Protein AF-A0A963ESX7-F1 (afdb_monomer_lite)

Sequence (78 aa):
MGVEVFTLDATRTNYSESCAPALLGVEYPQSRLYALQMAFGEDGTARVSSAASGEMLASGSWQAGRAVYKTPEECTLF

pLDDT: mean 71.33, std 9.75, range [37.41, 85.81]

Foldseek 3Di:
DDKDWDKDKDADDDDDPPADVVCCCPVPNRIDIATWIWDADPVQKIWIAGPVPRHTFDIDRDDPPDDDGDDPPDDDDD

Structure (mmCIF, N/CA/C/O backbone):
data_AF-A0A963ESX7-F1
#
_entry.id   AF-A0A963ESX7-F1
#
loop_
_atom_site.group_PDB
_atom_site.id
_atom_site.type_symbol
_atom_site.label_atom_id
_atom_site.label_alt_id
_atom_site.label_comp_id
_atom_site.label_asym_id
_atom_site.label_entity_id
_atom_site.label_seq_id
_atom_site.pdbx_PDB_ins_code
_atom_site.Cartn_x
_atom_site.Cartn_y
_atom_site.Cartn_z
_atom_site.occupancy
_atom_site.B_iso_or_equiv
_atom_site.auth_seq_id
_atom_site.auth_comp_id
_atom_site.auth_asym_id
_atom_site.auth_atom_id
_atom_site.pdbx_PDB_model_num
ATOM 1 N N . MET A 1 1 ? 8.273 -1.511 -22.994 1.00 54.72 1 MET A N 1
ATOM 2 C CA . MET A 1 1 ? 7.889 -1.265 -21.589 1.00 54.72 1 MET A CA 1
ATOM 3 C C . MET A 1 1 ? 7.822 -2.608 -20.886 1.00 54.72 1 MET A C 1
ATOM 5 O O . MET A 1 1 ? 7.154 -3.496 -21.401 1.00 54.72 1 MET A O 1
ATOM 9 N N . GLY A 1 2 ? 8.588 -2.788 -19.809 1.00 65.44 2 GLY A N 1
ATOM 10 C CA . GLY A 1 2 ? 8.609 -4.025 -19.026 1.00 65.44 2 GLY A CA 1
ATOM 11 C C . GLY A 1 2 ? 7.624 -3.944 -17.867 1.00 65.44 2 GLY A C 1
ATOM 12 O O . GLY A 1 2 ? 7.437 -2.872 -17.294 1.00 65.44 2 GLY A O 1
ATOM 13 N N . VAL A 1 3 ? 6.987 -5.067 -17.559 1.00 72.69 3 VAL A N 1
ATOM 14 C CA . VAL A 1 3 ? 6.167 -5.235 -16.363 1.00 72.69 3 VAL A CA 1
ATOM 15 C C . VAL A 1 3 ? 6.942 -6.127 -15.408 1.00 72.69 3 VAL A C 1
ATOM 17 O O . VAL A 1 3 ? 7.334 -7.229 -15.789 1.00 72.69 3 VAL A O 1
ATOM 20 N N . GLU A 1 4 ? 7.150 -5.658 -14.184 1.00 79.12 4 GLU A N 1
ATOM 21 C CA . GLU A 1 4 ? 7.802 -6.437 -13.132 1.00 79.12 4 GLU A CA 1
ATOM 22 C C . GLU A 1 4 ? 6.779 -6.864 -12.082 1.00 79.12 4 GLU A C 1
ATOM 24 O O . GLU A 1 4 ? 5.897 -6.084 -11.706 1.00 79.12 4 GLU A O 1
ATOM 29 N N . VAL A 1 5 ? 6.905 -8.113 -11.624 1.00 77.00 5 VAL A N 1
ATOM 30 C CA . VAL A 1 5 ? 6.078 -8.690 -10.561 1.00 77.00 5 VAL A CA 1
ATOM 31 C C . VAL A 1 5 ? 6.968 -9.056 -9.386 1.00 77.00 5 VAL A C 1
ATOM 33 O O . VAL A 1 5 ? 7.980 -9.734 -9.556 1.00 77.00 5 VAL A O 1
ATOM 36 N N . PHE A 1 6 ? 6.584 -8.621 -8.193 1.00 74.94 6 PHE A N 1
ATOM 37 C CA . PHE A 1 6 ? 7.326 -8.895 -6.968 1.00 74.94 6 PHE A CA 1
ATOM 38 C C . PHE A 1 6 ? 6.387 -8.945 -5.762 1.00 74.94 6 PHE A C 1
ATOM 40 O O . PHE A 1 6 ? 5.251 -8.465 -5.803 1.00 74.94 6 PHE A O 1
ATOM 47 N N . THR A 1 7 ? 6.873 -9.545 -4.679 1.00 74.56 7 THR A N 1
ATOM 48 C CA . THR A 1 7 ? 6.163 -9.625 -3.401 1.00 74.56 7 THR A CA 1
ATOM 49 C C . THR A 1 7 ? 6.732 -8.619 -2.416 1.00 74.56 7 THR A C 1
ATOM 51 O O . THR A 1 7 ? 7.952 -8.545 -2.266 1.00 74.56 7 THR A O 1
ATOM 54 N N . LEU A 1 8 ? 5.864 -7.881 -1.724 1.00 70.06 8 LEU A N 1
ATOM 55 C CA . LEU A 1 8 ? 6.264 -7.003 -0.623 1.00 70.06 8 LEU A CA 1
ATOM 56 C C . LEU A 1 8 ? 5.456 -7.284 0.637 1.00 70.06 8 LEU A C 1
ATOM 58 O O . LEU A 1 8 ? 4.241 -7.493 0.573 1.00 70.06 8 LEU A O 1
ATOM 62 N N . ASP A 1 9 ? 6.153 -7.165 1.765 1.00 75.06 9 ASP A N 1
ATOM 63 C CA . ASP A 1 9 ? 5.555 -6.957 3.075 1.00 75.06 9 ASP A CA 1
ATOM 64 C C . ASP A 1 9 ? 5.337 -5.456 3.283 1.00 75.06 9 ASP A C 1
ATOM 66 O O . ASP A 1 9 ? 6.279 -4.659 3.259 1.00 75.06 9 ASP A O 1
ATOM 70 N N . ALA A 1 10 ? 4.082 -5.058 3.475 1.00 67.56 10 ALA A N 1
ATOM 71 C CA . ALA A 1 10 ? 3.718 -3.686 3.803 1.00 67.56 10 ALA A CA 1
ATOM 72 C C . ALA A 1 10 ? 3.337 -3.577 5.283 1.00 67.56 10 ALA A C 1
ATOM 74 O O . ALA A 1 10 ? 2.573 -4.401 5.789 1.00 67.56 10 ALA A O 1
ATOM 75 N N . THR A 1 11 ? 3.821 -2.521 5.946 1.00 72.56 11 THR A N 1
ATOM 76 C CA . THR A 1 11 ? 3.460 -2.179 7.330 1.00 72.56 11 THR A CA 1
ATOM 77 C C . THR A 1 11 ? 2.684 -0.870 7.359 1.00 72.56 11 THR A C 1
ATOM 79 O O . THR A 1 11 ? 3.139 0.133 6.804 1.00 72.56 11 THR A O 1
ATOM 82 N N . ARG A 1 12 ? 1.534 -0.851 8.039 1.00 75.50 12 ARG A N 1
ATOM 83 C CA . ARG A 1 12 ? 0.742 0.373 8.232 1.00 75.50 12 ARG A CA 1
ATOM 84 C C . ARG A 1 12 ? 1.516 1.392 9.076 1.00 75.50 12 ARG A C 1
ATOM 86 O O . ARG A 1 12 ? 1.932 1.083 10.189 1.00 75.50 12 ARG A O 1
ATOM 93 N N . THR A 1 13 ? 1.673 2.615 8.567 1.00 69.06 13 THR A N 1
ATOM 94 C CA . THR A 1 13 ? 2.421 3.692 9.247 1.00 69.06 13 THR A CA 1
ATOM 95 C C . THR A 1 13 ? 1.542 4.776 9.871 1.00 69.06 13 THR A C 1
ATOM 97 O O . THR A 1 13 ? 2.062 5.611 10.602 1.00 69.06 13 THR A O 1
ATOM 100 N N . ASN A 1 14 ? 0.242 4.810 9.568 1.00 64.81 14 ASN A N 1
ATOM 101 C CA . ASN A 1 14 ? -0.718 5.757 10.144 1.00 64.81 14 ASN A CA 1
ATOM 102 C C . ASN A 1 14 ? -2.127 5.137 10.156 1.00 64.81 14 ASN A C 1
ATOM 104 O O . ASN A 1 14 ? -2.379 4.257 9.335 1.00 64.81 14 ASN A O 1
ATOM 108 N N . TYR A 1 15 ? -3.005 5.567 11.066 1.00 68.00 15 TYR A N 1
ATOM 109 C CA . TYR A 1 15 ? -4.422 5.176 11.092 1.00 68.00 15 TYR A CA 1
ATOM 110 C C . TYR A 1 15 ? -5.289 6.275 11.719 1.00 68.00 15 TYR A C 1
ATOM 112 O O . TYR A 1 15 ? -4.801 7.066 12.528 1.00 68.00 15 TYR A O 1
ATOM 120 N N . SER A 1 16 ? -6.577 6.318 11.375 1.00 63.88 16 SER A N 1
ATOM 121 C CA . SER A 1 16 ? -7.527 7.212 12.050 1.00 63.88 16 SER A CA 1
ATOM 122 C C . SER A 1 16 ? -7.915 6.685 13.439 1.00 63.88 16 SER A C 1
ATOM 124 O O . SER A 1 16 ? -8.474 5.595 13.571 1.00 63.88 16 SER A O 1
ATOM 126 N N . GLU A 1 17 ? -7.669 7.477 14.489 1.00 65.69 17 GLU A N 1
ATOM 127 C CA . GLU A 1 17 ? -8.021 7.144 15.884 1.00 65.69 17 GLU A CA 1
ATOM 128 C C . GLU A 1 17 ? -9.535 6.998 16.115 1.00 65.69 17 GLU A C 1
ATOM 130 O O . GLU A 1 17 ? -9.959 6.388 17.093 1.00 65.69 17 GLU A O 1
ATOM 135 N N . SER A 1 18 ? -10.359 7.536 15.210 1.00 70.44 18 SER A N 1
ATOM 136 C CA . SER A 1 18 ? -11.823 7.454 15.280 1.00 70.44 18 SER A CA 1
ATOM 137 C C . SER A 1 18 ? -12.402 6.109 14.828 1.00 70.44 18 SER A C 1
ATOM 139 O O . SER A 1 18 ? -13.600 5.877 14.983 1.00 70.44 18 SER A O 1
ATOM 141 N N . CYS A 1 19 ? -11.588 5.225 14.250 1.00 70.62 19 CYS A N 1
ATOM 142 C CA . CYS A 1 19 ? -12.048 3.942 13.737 1.00 70.62 19 CYS A CA 1
ATOM 143 C C . CYS A 1 19 ? -12.121 2.883 14.840 1.00 70.62 19 CYS A C 1
ATOM 145 O O . CYS A 1 19 ? -11.231 2.767 15.684 1.00 70.62 19 CYS A O 1
ATOM 147 N N . ALA A 1 20 ? -13.154 2.037 14.792 1.00 79.56 20 ALA A N 1
ATOM 148 C CA . ALA A 1 20 ? -13.252 0.899 15.697 1.00 79.56 20 ALA A CA 1
ATOM 149 C C . ALA A 1 20 ? -12.033 -0.039 15.518 1.00 79.56 20 ALA A C 1
ATOM 151 O O . ALA A 1 20 ? -11.746 -0.445 14.387 1.00 79.56 20 ALA A O 1
ATOM 152 N N . PRO A 1 21 ? -11.341 -0.462 16.595 1.00 77.06 21 PRO A N 1
ATOM 153 C CA . PRO A 1 21 ? -10.145 -1.305 16.482 1.00 77.06 21 PRO A CA 1
ATOM 154 C C . PRO A 1 21 ? -10.369 -2.617 15.719 1.00 77.06 21 PRO A C 1
ATOM 156 O O . PRO A 1 21 ? -9.485 -3.077 14.999 1.00 77.06 21 PRO A O 1
ATOM 159 N N . ALA A 1 22 ? -11.563 -3.206 15.838 1.00 79.25 22 ALA A N 1
ATOM 160 C CA . ALA A 1 22 ? -11.932 -4.416 15.104 1.00 79.25 22 ALA A CA 1
ATOM 161 C C . ALA A 1 22 ? -12.009 -4.176 13.585 1.00 79.25 22 ALA A C 1
ATOM 163 O O . ALA A 1 22 ? -11.499 -4.989 12.817 1.00 79.25 22 ALA A O 1
ATOM 164 N N . LEU A 1 23 ? -12.571 -3.038 13.158 1.00 76.25 23 LEU A N 1
ATOM 165 C CA . LEU A 1 23 ? -12.611 -2.630 11.750 1.00 76.25 23 LEU A CA 1
ATOM 166 C C . LEU A 1 23 ? -11.190 -2.446 11.209 1.00 76.25 23 LEU A C 1
ATOM 168 O O . LEU A 1 23 ? -10.848 -2.984 10.161 1.00 76.25 23 LEU A O 1
ATOM 172 N N . LEU A 1 24 ? -10.328 -1.770 11.977 1.00 75.25 24 LEU A N 1
ATOM 173 C CA . LEU A 1 24 ? -8.922 -1.584 11.621 1.00 75.25 24 LEU A CA 1
ATOM 174 C C . LEU A 1 24 ? -8.168 -2.910 11.481 1.00 75.25 24 LEU A C 1
ATOM 176 O O . LEU A 1 24 ? -7.304 -3.017 10.619 1.00 75.25 24 LEU A O 1
ATOM 180 N N . GLY A 1 25 ? -8.461 -3.908 12.316 1.00 74.62 25 GLY A N 1
ATOM 181 C CA . GLY A 1 25 ? -7.822 -5.223 12.237 1.00 74.62 25 GLY A CA 1
ATOM 182 C C . GLY A 1 25 ? -8.227 -6.029 11.001 1.00 74.62 25 GLY A C 1
ATOM 183 O O . GLY A 1 25 ? -7.394 -6.741 10.444 1.00 74.62 25 GLY A O 1
ATOM 184 N N . VAL A 1 26 ? -9.484 -5.905 10.566 1.00 76.69 26 VAL A N 1
ATOM 185 C CA . VAL A 1 26 ? -10.038 -6.662 9.432 1.00 76.69 26 VAL A CA 1
ATOM 186 C C . VAL A 1 26 ? -9.768 -5.957 8.103 1.00 76.69 26 VAL A C 1
ATOM 188 O O . VAL A 1 26 ? -9.229 -6.562 7.178 1.00 76.69 26 VAL A O 1
ATOM 191 N N . GLU A 1 27 ? -10.101 -4.672 8.004 1.00 75.19 27 GLU A N 1
ATOM 192 C CA . GLU A 1 27 ? -10.033 -3.928 6.744 1.00 75.19 27 GLU A CA 1
ATOM 193 C C . GLU A 1 27 ? -8.669 -3.286 6.495 1.00 75.19 27 GLU A C 1
ATOM 195 O O . GLU A 1 27 ? -8.295 -3.088 5.343 1.00 75.19 27 GLU A O 1
ATOM 200 N N . TYR A 1 28 ? -7.878 -3.033 7.540 1.00 75.25 28 TYR A N 1
ATOM 201 C CA . TYR A 1 28 ? -6.578 -2.357 7.436 1.00 75.25 28 TYR A CA 1
ATOM 202 C C . TYR A 1 28 ? -5.507 -3.040 8.308 1.00 75.25 28 TYR A C 1
ATOM 204 O O . TYR A 1 28 ? -4.892 -2.386 9.151 1.00 75.25 28 TYR A O 1
ATOM 212 N N . PRO A 1 29 ? -5.270 -4.359 8.167 1.00 75.31 29 PRO A N 1
ATOM 213 C CA . PRO A 1 29 ? -4.351 -5.094 9.028 1.00 75.31 29 PRO A CA 1
ATOM 214 C C . PRO A 1 29 ? -2.954 -4.471 9.042 1.00 75.31 29 PRO A C 1
ATOM 216 O O . PRO A 1 29 ? -2.483 -3.917 8.047 1.00 75.31 29 PRO A O 1
ATOM 219 N N . GLN A 1 30 ? -2.280 -4.596 10.188 1.00 75.75 30 GLN A N 1
ATOM 220 C CA . GLN A 1 30 ? -0.953 -4.020 10.417 1.00 75.75 30 GLN A CA 1
ATOM 221 C C . GLN A 1 30 ? 0.072 -4.468 9.371 1.00 75.75 30 GLN A C 1
ATOM 223 O O . GLN A 1 30 ? 0.919 -3.666 8.976 1.00 75.75 30 GLN A O 1
ATOM 228 N N . SER A 1 31 ? -0.028 -5.724 8.935 1.00 76.69 31 SER A N 1
ATOM 229 C CA . SER A 1 31 ? 0.828 -6.323 7.919 1.00 76.69 31 SER A CA 1
ATOM 230 C C . SER A 1 31 ? -0.017 -6.864 6.776 1.00 76.69 31 SER A C 1
ATOM 232 O O . SER A 1 31 ? -1.048 -7.502 7.002 1.00 76.69 31 SER A O 1
ATOM 234 N N . ARG A 1 32 ? 0.437 -6.635 5.543 1.00 75.62 32 ARG A N 1
ATOM 235 C CA . ARG A 1 32 ? -0.146 -7.231 4.338 1.00 75.62 32 ARG A CA 1
ATOM 236 C C . ARG A 1 32 ? 0.941 -7.743 3.409 1.00 75.62 32 ARG A C 1
ATOM 238 O O . ARG A 1 32 ? 1.935 -7.058 3.186 1.00 75.62 32 ARG A O 1
ATOM 245 N N . LEU A 1 33 ? 0.680 -8.914 2.841 1.00 74.81 33 LEU A N 1
ATOM 246 C CA . LEU A 1 33 ? 1.435 -9.490 1.737 1.00 74.81 33 LEU A CA 1
ATOM 247 C C . LEU A 1 33 ? 0.732 -9.130 0.434 1.00 74.81 33 LEU A C 1
ATOM 249 O O . LEU A 1 33 ? -0.450 -9.431 0.261 1.00 74.81 33 LEU A O 1
ATOM 253 N N . TYR A 1 34 ? 1.464 -8.516 -0.488 1.00 72.81 34 TYR A N 1
ATOM 254 C CA . TYR A 1 34 ? 0.952 -8.199 -1.814 1.00 72.81 34 TYR A CA 1
ATOM 255 C C . TYR A 1 34 ? 1.795 -8.857 -2.895 1.00 72.81 34 TYR A C 1
ATOM 257 O O . TYR A 1 34 ? 3.020 -8.770 -2.865 1.00 72.81 34 TYR A O 1
ATOM 265 N N . ALA A 1 35 ? 1.125 -9.434 -3.891 1.00 80.31 35 ALA A N 1
ATOM 266 C CA . ALA A 1 35 ? 1.705 -9.607 -5.214 1.00 80.31 35 ALA A CA 1
ATOM 267 C C . ALA A 1 35 ? 1.440 -8.319 -5.997 1.00 80.31 35 ALA A C 1
ATOM 269 O O . ALA A 1 35 ? 0.282 -7.956 -6.223 1.00 80.31 35 ALA A O 1
ATOM 270 N N . LEU A 1 36 ? 2.498 -7.602 -6.360 1.00 78.81 36 LEU A N 1
ATOM 271 C CA . LEU A 1 36 ? 2.404 -6.302 -7.012 1.00 78.81 36 LEU A CA 1
ATOM 272 C C . LEU A 1 36 ? 2.894 -6.389 -8.446 1.00 78.81 36 LEU A C 1
ATOM 274 O O . LEU A 1 36 ? 3.866 -7.080 -8.735 1.00 78.81 36 LEU A O 1
ATOM 278 N N . GLN A 1 37 ? 2.220 -5.654 -9.320 1.00 85.81 37 GLN A N 1
ATOM 279 C CA . GLN A 1 37 ? 2.623 -5.407 -10.689 1.00 85.81 37 GLN A CA 1
ATOM 280 C C . GLN A 1 37 ? 2.999 -3.934 -10.838 1.00 85.81 37 GLN A C 1
ATOM 282 O O . GLN A 1 37 ? 2.219 -3.047 -10.469 1.00 85.81 37 GLN A O 1
ATOM 287 N N . MET A 1 38 ? 4.170 -3.681 -11.420 1.00 82.31 38 MET A N 1
ATOM 288 C CA . MET A 1 38 ? 4.672 -2.334 -11.669 1.00 82.31 38 MET A CA 1
ATOM 289 C C . MET A 1 38 ? 4.761 -2.011 -13.155 1.00 82.31 38 MET A C 1
ATOM 291 O O . MET A 1 38 ? 5.233 -2.822 -13.952 1.00 82.31 38 MET A O 1
ATOM 295 N N . ALA A 1 39 ? 4.348 -0.794 -13.502 1.00 85.19 39 ALA A N 1
ATOM 296 C CA . ALA A 1 39 ? 4.574 -0.197 -14.810 1.00 85.19 39 ALA A CA 1
ATOM 297 C C . ALA A 1 39 ? 5.308 1.1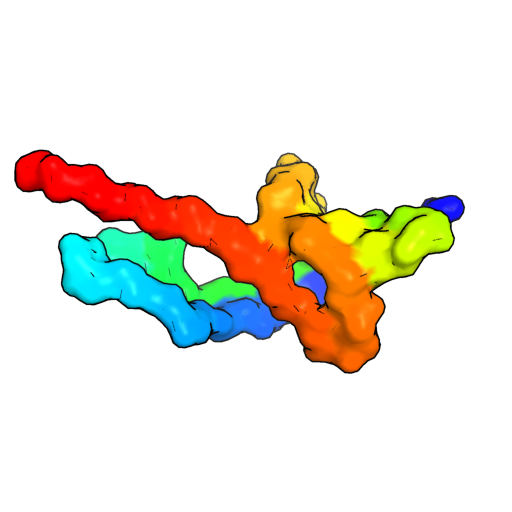40 -14.657 1.00 85.19 39 ALA A C 1
ATOM 299 O O . ALA A 1 39 ? 4.853 2.024 -13.926 1.00 85.19 39 ALA A O 1
ATOM 300 N N . PHE A 1 40 ? 6.428 1.281 -15.365 1.00 80.81 40 PHE A N 1
ATOM 301 C CA . PHE A 1 40 ? 7.243 2.494 -15.379 1.00 80.81 40 PHE A CA 1
ATOM 302 C C . PHE A 1 40 ? 6.812 3.428 -16.512 1.00 80.81 40 PHE A C 1
ATOM 304 O O . PHE A 1 40 ? 6.684 2.998 -17.661 1.00 80.81 40 PHE A O 1
ATOM 311 N N . GLY A 1 41 ? 6.593 4.698 -16.177 1.00 79.25 41 GLY A N 1
ATOM 312 C CA . GLY A 1 41 ? 6.415 5.788 -17.130 1.00 79.25 41 GLY A CA 1
ATOM 313 C C . GLY A 1 41 ? 7.757 6.343 -17.607 1.00 79.25 41 GLY A C 1
ATOM 314 O O . GLY A 1 41 ? 8.775 6.242 -16.922 1.00 79.25 41 GLY A O 1
ATOM 315 N N . GLU A 1 42 ? 7.761 6.955 -18.791 1.00 80.88 42 GLU A N 1
ATOM 316 C CA . GLU A 1 42 ? 8.953 7.600 -19.370 1.00 80.88 42 GLU A CA 1
ATOM 317 C C . GLU A 1 42 ? 9.399 8.848 -18.585 1.00 80.88 42 GLU A C 1
ATOM 319 O O . GLU A 1 42 ? 10.543 9.278 -18.683 1.00 80.88 42 GLU A O 1
ATOM 324 N N . ASP A 1 43 ? 8.509 9.400 -17.762 1.00 78.38 43 ASP A N 1
ATOM 325 C CA . ASP A 1 43 ? 8.716 10.552 -16.881 1.00 78.38 43 ASP A CA 1
ATOM 326 C C . ASP A 1 43 ? 9.305 10.181 -15.505 1.00 78.38 43 ASP A C 1
ATOM 328 O O . ASP A 1 43 ? 9.412 11.031 -14.620 1.00 78.38 43 ASP 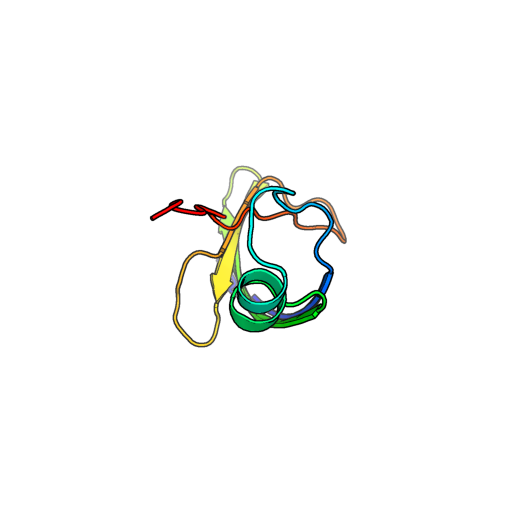A O 1
ATOM 332 N N . GLY A 1 44 ? 9.680 8.913 -15.300 1.00 72.06 44 GLY A N 1
ATOM 333 C CA . GLY A 1 44 ? 10.183 8.412 -14.019 1.00 72.06 44 GLY A CA 1
ATOM 334 C C . GLY A 1 44 ? 9.088 8.147 -12.979 1.00 72.06 44 GLY A C 1
ATOM 335 O O . GLY A 1 44 ? 9.396 7.855 -11.819 1.00 72.06 44 GLY A O 1
ATOM 336 N N . THR A 1 45 ? 7.813 8.224 -13.368 1.00 75.56 45 THR A N 1
ATOM 337 C CA . THR A 1 45 ? 6.705 7.776 -12.520 1.00 75.56 45 THR A CA 1
ATOM 338 C C . THR A 1 45 ? 6.589 6.255 -12.541 1.00 75.56 45 THR A C 1
ATOM 340 O O . THR A 1 45 ? 6.920 5.591 -13.524 1.00 75.56 45 THR A O 1
ATOM 343 N N . ALA A 1 46 ? 6.095 5.681 -11.447 1.00 77.50 46 ALA A N 1
ATOM 344 C CA . ALA A 1 46 ? 5.708 4.279 -11.399 1.00 77.50 46 ALA A CA 1
ATOM 345 C C . ALA A 1 46 ? 4.245 4.153 -10.979 1.00 77.50 46 ALA A C 1
ATOM 347 O O . ALA A 1 46 ? 3.766 4.837 -10.066 1.00 77.50 46 ALA A O 1
ATOM 348 N N . ARG A 1 47 ? 3.541 3.242 -11.647 1.00 80.25 47 ARG A N 1
ATOM 349 C CA . ARG A 1 47 ? 2.199 2.801 -11.269 1.00 80.25 47 ARG A CA 1
ATOM 350 C C . ARG A 1 47 ? 2.300 1.418 -10.658 1.00 80.25 47 ARG A C 1
ATOM 352 O O . ARG A 1 47 ? 2.879 0.520 -11.268 1.00 80.25 47 ARG A O 1
ATOM 359 N N . VAL A 1 48 ? 1.728 1.263 -9.470 1.00 78.88 48 VAL A N 1
ATOM 360 C CA . VAL A 1 48 ? 1.693 -0.003 -8.742 1.00 78.88 48 VAL A CA 1
ATOM 361 C C . VAL A 1 48 ? 0.253 -0.475 -8.663 1.00 78.88 48 VAL A C 1
ATOM 363 O O . VAL A 1 48 ? -0.643 0.254 -8.234 1.00 78.88 48 VAL A O 1
ATOM 366 N N . SER A 1 49 ? 0.047 -1.716 -9.072 1.00 84.25 49 SER A N 1
ATOM 367 C CA . SER A 1 49 ? -1.250 -2.381 -9.058 1.00 84.25 49 SER A CA 1
ATOM 368 C C . SER A 1 49 ? -1.137 -3.750 -8.404 1.00 84.25 49 SER A C 1
ATOM 370 O O . SER A 1 49 ? -0.053 -4.327 -8.326 1.00 84.25 49 SER A O 1
ATOM 372 N N . SER A 1 50 ? -2.255 -4.266 -7.913 1.00 83.31 50 SER A N 1
ATOM 373 C CA . SER A 1 50 ? -2.365 -5.659 -7.496 1.00 83.31 50 SER A CA 1
ATOM 374 C C . SER A 1 50 ? -2.129 -6.566 -8.703 1.00 83.31 50 SER A C 1
ATOM 376 O O . SER A 1 50 ? -2.853 -6.474 -9.690 1.00 83.31 50 SER A O 1
ATOM 378 N N . ALA A 1 51 ? -1.162 -7.480 -8.622 1.00 83.19 51 ALA A N 1
ATOM 379 C CA . ALA A 1 51 ? -0.951 -8.483 -9.668 1.00 83.19 51 ALA A CA 1
ATOM 380 C C . ALA A 1 51 ? -2.103 -9.505 -9.735 1.00 83.19 51 ALA A C 1
ATOM 382 O O . ALA A 1 51 ? -2.277 -10.172 -10.750 1.00 83.19 51 ALA A O 1
ATOM 383 N N . ALA A 1 52 ? -2.889 -9.633 -8.660 1.00 81.88 52 ALA A N 1
ATOM 384 C CA . ALA A 1 52 ? -4.015 -10.562 -8.592 1.00 81.88 52 ALA A CA 1
ATOM 385 C C . ALA A 1 52 ? -5.310 -9.983 -9.186 1.00 81.88 52 ALA A C 1
ATOM 387 O O . ALA A 1 52 ? -6.072 -10.714 -9.812 1.00 81.88 52 ALA A O 1
ATOM 388 N N . SER A 1 53 ? -5.574 -8.688 -8.978 1.00 81.81 53 SER A N 1
ATOM 389 C CA . SER A 1 53 ? -6.842 -8.041 -9.360 1.00 81.81 53 SER A CA 1
ATOM 390 C C . SER A 1 53 ? -6.696 -6.924 -10.394 1.00 81.81 53 SER A C 1
ATOM 392 O O . SER A 1 53 ? -7.698 -6.471 -10.939 1.00 81.81 53 SER A O 1
ATOM 394 N N . GLY A 1 54 ? -5.479 -6.443 -10.657 1.00 83.12 54 GLY A N 1
ATOM 395 C CA . GLY A 1 54 ? -5.229 -5.264 -11.492 1.00 83.12 54 GLY A CA 1
ATOM 396 C C . GLY A 1 54 ? -5.622 -3.933 -10.839 1.00 83.12 54 GLY A C 1
ATOM 397 O O . GLY A 1 54 ? -5.436 -2.880 -11.446 1.00 83.12 54 GLY A O 1
ATOM 398 N N . GLU A 1 55 ? -6.145 -3.953 -9.609 1.00 82.56 55 GLU A N 1
ATOM 399 C CA . GLU A 1 55 ? -6.536 -2.753 -8.869 1.00 82.56 55 GLU A CA 1
ATOM 400 C C . GLU A 1 55 ? -5.327 -1.837 -8.650 1.00 82.56 55 GLU A C 1
ATOM 402 O O . GLU A 1 55 ? -4.265 -2.291 -8.218 1.00 82.56 55 GLU A O 1
ATOM 407 N N . MET A 1 56 ? -5.478 -0.544 -8.942 1.00 78.00 56 MET A N 1
ATOM 408 C CA . MET A 1 56 ? -4.428 0.441 -8.695 1.00 78.00 56 MET A CA 1
ATOM 409 C C . MET A 1 56 ? -4.287 0.674 -7.191 1.00 78.00 56 MET A C 1
ATOM 411 O O . MET A 1 56 ? -5.211 1.150 -6.541 1.00 78.00 56 MET A O 1
ATOM 415 N N . LEU A 1 57 ? -3.105 0.371 -6.657 1.00 75.44 57 LEU A N 1
ATOM 416 C CA . LEU A 1 57 ? -2.806 0.514 -5.234 1.00 75.44 57 LEU A CA 1
ATOM 417 C C . LEU A 1 57 ? -2.050 1.810 -4.953 1.00 75.44 57 LEU A C 1
ATOM 419 O O . LEU A 1 57 ? -2.286 2.445 -3.930 1.00 75.44 57 LEU A O 1
ATOM 423 N N . ALA A 1 58 ? -1.146 2.206 -5.856 1.00 69.75 58 ALA A N 1
ATOM 424 C CA . ALA A 1 58 ? -0.284 3.369 -5.679 1.00 69.75 58 ALA A CA 1
ATOM 425 C C . ALA A 1 58 ? 0.104 4.039 -6.997 1.00 69.75 58 ALA A C 1
ATOM 427 O O . ALA A 1 58 ? 0.305 3.378 -8.019 1.00 69.75 58 ALA A O 1
ATOM 428 N N . SER A 1 59 ? 0.365 5.341 -6.924 1.00 68.25 59 SER A N 1
ATOM 429 C CA . SER A 1 59 ? 1.083 6.102 -7.947 1.00 68.25 59 SER A CA 1
ATOM 430 C C . SER A 1 59 ? 2.100 7.022 -7.275 1.00 68.25 59 SER A C 1
ATOM 432 O O . SER A 1 59 ? 1.744 7.711 -6.318 1.00 68.25 59 SER A O 1
ATOM 434 N N . GLY A 1 60 ? 3.344 7.063 -7.758 1.00 64.81 60 GLY A N 1
ATOM 435 C CA . GLY A 1 60 ? 4.360 7.953 -7.190 1.00 64.81 60 GLY A CA 1
ATOM 436 C C . GLY A 1 60 ? 5.725 7.885 -7.874 1.00 64.81 60 GLY A C 1
ATOM 437 O O . GLY A 1 60 ? 5.919 7.169 -8.857 1.00 64.81 60 GLY A O 1
ATOM 438 N N . SER A 1 61 ? 6.676 8.649 -7.336 1.00 61.00 61 SER A N 1
ATOM 439 C CA . SER A 1 61 ? 8.089 8.617 -7.720 1.00 61.00 61 SER A CA 1
ATOM 440 C C . SER A 1 61 ? 8.774 7.408 -7.080 1.00 61.00 61 SER A C 1
ATOM 442 O O . SER A 1 61 ? 8.950 7.369 -5.860 1.00 61.00 61 SER A O 1
ATOM 444 N N . TRP A 1 62 ? 9.155 6.421 -7.891 1.00 62.31 62 TRP A N 1
ATOM 445 C CA . TRP A 1 62 ? 9.856 5.228 -7.418 1.00 62.31 62 TRP A CA 1
ATOM 446 C C . TRP A 1 62 ? 11.355 5.509 -7.319 1.00 62.31 62 TRP A C 1
ATOM 448 O O . TRP A 1 62 ? 12.107 5.358 -8.279 1.00 62.31 62 TRP A O 1
ATOM 458 N N . GLN A 1 63 ? 11.792 5.957 -6.144 1.00 56.34 63 GLN A N 1
ATOM 459 C CA . GLN A 1 63 ? 13.210 5.951 -5.795 1.00 56.34 63 GLN A CA 1
ATOM 460 C C . GLN A 1 63 ? 13.568 4.581 -5.210 1.00 56.34 63 GLN A C 1
ATOM 462 O O . GLN A 1 63 ? 12.761 3.969 -4.508 1.00 56.34 63 GLN A O 1
ATOM 467 N N . ALA A 1 64 ? 14.764 4.085 -5.534 1.00 56.38 64 ALA A N 1
ATOM 468 C CA . ALA A 1 64 ? 15.206 2.729 -5.221 1.00 56.38 64 ALA A CA 1
ATOM 469 C C . ALA A 1 64 ? 14.906 2.330 -3.761 1.00 56.38 64 ALA A C 1
ATOM 471 O O . ALA A 1 64 ? 15.496 2.861 -2.822 1.00 56.38 64 ALA A O 1
ATOM 472 N N . GLY A 1 65 ? 13.985 1.376 -3.592 1.00 57.53 65 GLY A N 1
ATOM 473 C CA . GLY A 1 65 ? 13.739 0.679 -2.328 1.00 57.53 65 GLY A CA 1
ATOM 474 C C . GLY A 1 65 ? 12.518 1.116 -1.515 1.00 57.53 65 GLY A C 1
ATOM 475 O O . GLY A 1 65 ? 12.261 0.489 -0.489 1.00 57.53 65 GLY A O 1
ATOM 476 N N . ARG A 1 66 ? 11.740 2.134 -1.923 1.00 61.41 66 ARG A N 1
ATOM 477 C CA . ARG A 1 66 ? 10.522 2.513 -1.179 1.00 61.41 66 ARG A CA 1
ATOM 478 C C . ARG A 1 66 ? 9.393 3.031 -2.071 1.00 61.41 66 ARG A C 1
ATOM 480 O O . ARG A 1 66 ? 9.519 4.084 -2.686 1.00 61.41 66 ARG A O 1
ATOM 487 N N . ALA A 1 67 ? 8.244 2.357 -2.019 1.00 62.56 67 ALA A N 1
ATOM 488 C CA . ALA A 1 67 ? 6.955 2.926 -2.413 1.00 62.56 67 ALA A CA 1
ATOM 489 C C . ALA A 1 67 ? 6.121 3.300 -1.197 1.00 62.56 67 ALA A C 1
ATOM 491 O O . ALA A 1 67 ? 6.148 2.624 -0.169 1.00 62.56 67 ALA A O 1
ATOM 492 N N . VAL A 1 68 ? 5.328 4.354 -1.359 1.00 64.19 68 VAL A N 1
ATOM 493 C CA . VAL A 1 68 ? 4.279 4.741 -0.420 1.00 64.19 68 VAL A CA 1
ATOM 494 C C . VAL A 1 68 ? 2.974 4.800 -1.195 1.00 64.19 68 VAL A C 1
ATOM 496 O O . VAL A 1 68 ? 2.929 5.325 -2.306 1.00 64.19 68 VAL A O 1
ATOM 499 N N . TYR A 1 69 ? 1.920 4.254 -0.605 1.00 62.62 69 TYR A N 1
ATOM 500 C CA . TYR A 1 69 ? 0.584 4.282 -1.167 1.00 62.62 69 TYR A CA 1
ATOM 501 C C . TYR A 1 69 ? -0.428 4.575 -0.074 1.00 62.62 69 TYR A C 1
ATOM 503 O O . TYR A 1 69 ? -0.163 4.326 1.103 1.00 62.62 69 TYR A O 1
ATOM 511 N N . LYS A 1 70 ? -1.556 5.172 -0.454 1.00 64.94 70 LYS A N 1
ATOM 512 C CA . LYS A 1 70 ? -2.591 5.591 0.485 1.00 64.94 70 LYS A CA 1
ATO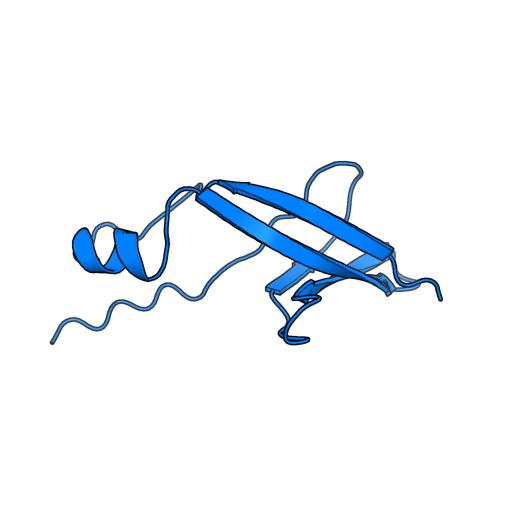M 513 C C . LYS A 1 70 ? -3.840 4.768 0.229 1.00 64.94 70 LYS A C 1
ATOM 515 O O . LYS A 1 70 ? -4.376 4.800 -0.873 1.00 64.94 70 LYS A O 1
ATOM 520 N N . THR A 1 71 ? -4.308 4.069 1.252 1.00 63.44 71 THR A N 1
ATOM 521 C CA . THR A 1 71 ? -5.646 3.482 1.255 1.00 63.44 71 THR A CA 1
ATOM 522 C C . THR A 1 71 ? -6.651 4.539 1.720 1.00 63.44 71 THR A C 1
ATOM 524 O O . THR A 1 71 ? -6.322 5.335 2.608 1.00 63.44 71 THR A O 1
ATOM 527 N N . PRO A 1 72 ? -7.857 4.597 1.134 1.00 60.78 72 PRO A N 1
ATOM 528 C CA . PRO A 1 72 ? -8.933 5.418 1.669 1.00 60.78 72 PRO A CA 1
ATOM 529 C C . PRO A 1 72 ? -9.421 4.778 2.976 1.00 60.78 72 PRO A C 1
ATOM 531 O O . PRO A 1 72 ? -10.224 3.858 2.953 1.00 60.78 72 PRO A O 1
ATOM 534 N N . GLU A 1 73 ? -8.892 5.215 4.120 1.00 61.69 73 GLU A N 1
ATOM 535 C CA . GLU A 1 73 ? -9.529 4.942 5.412 1.00 61.69 73 GLU A CA 1
ATOM 536 C C . GLU A 1 73 ? -10.710 5.915 5.559 1.00 61.69 73 GLU A C 1
ATOM 538 O O . GLU A 1 73 ? -10.520 7.072 5.932 1.00 61.69 73 GLU A O 1
ATOM 543 N N . GLU A 1 74 ? -11.925 5.477 5.226 1.00 56.97 74 GLU A N 1
ATOM 544 C CA . GLU A 1 74 ? -13.152 6.232 5.506 1.00 56.97 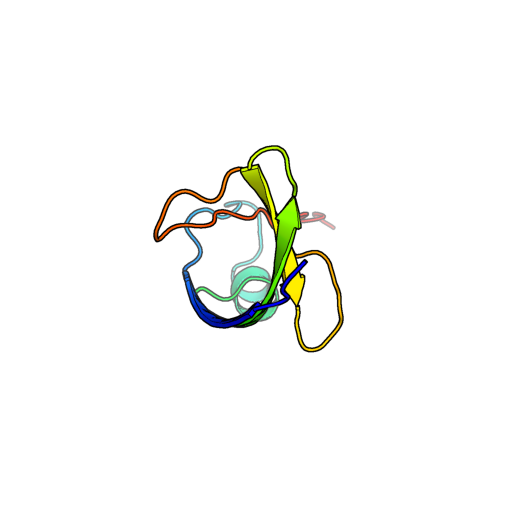74 GLU A CA 1
ATOM 545 C C . GLU A 1 74 ? -13.940 5.522 6.607 1.00 56.97 74 GLU A C 1
ATOM 547 O O . GLU A 1 74 ? -14.594 4.509 6.379 1.00 56.97 74 GLU A O 1
ATOM 552 N N . CYS A 1 75 ? -13.876 6.049 7.829 1.00 55.72 75 CYS A N 1
ATOM 553 C CA . CYS A 1 75 ? -14.708 5.566 8.926 1.00 55.72 75 CYS A CA 1
ATOM 554 C C . CYS A 1 75 ? -15.998 6.382 8.965 1.00 55.72 75 CYS A C 1
ATOM 556 O O . CYS A 1 75 ? -16.007 7.531 9.405 1.00 55.72 75 CYS A O 1
ATOM 558 N N . THR A 1 76 ? -17.095 5.796 8.481 1.00 47.22 76 THR A N 1
ATOM 559 C CA . THR A 1 76 ? -18.433 6.354 8.686 1.00 47.22 76 THR A CA 1
ATOM 560 C C . THR A 1 76 ? -18.871 6.025 10.113 1.00 47.22 76 THR A C 1
ATOM 562 O O .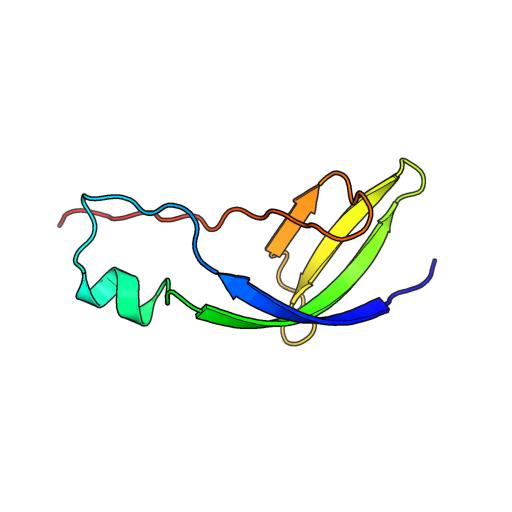 THR A 1 76 ? -19.022 4.858 10.469 1.00 47.22 76 THR A O 1
ATOM 565 N N . LEU A 1 77 ? -19.033 7.048 10.954 1.00 37.41 77 LEU A N 1
ATOM 566 C CA . LEU A 1 77 ? -19.726 6.909 12.234 1.00 37.41 77 LEU A CA 1
ATOM 567 C C . LEU A 1 77 ? -21.222 6.758 11.917 1.00 37.41 77 LEU A C 1
ATOM 569 O O . LEU A 1 77 ? -21.813 7.700 11.386 1.00 37.41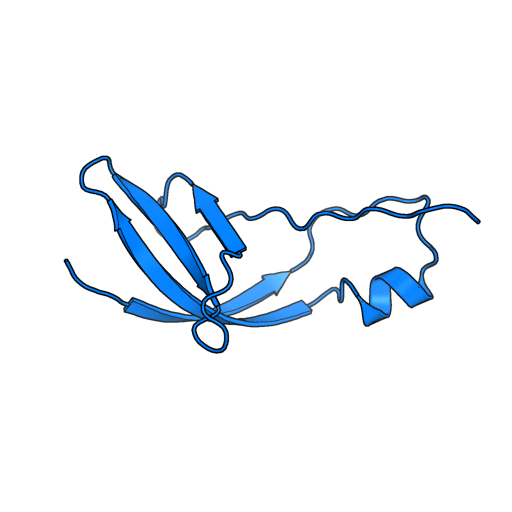 77 LEU A O 1
ATOM 573 N N . PHE A 1 78 ? -21.805 5.589 12.186 1.00 46.81 78 PHE A N 1
ATOM 574 C CA . PHE A 1 78 ? -23.261 5.431 12.268 1.00 46.81 78 PHE A CA 1
ATOM 575 C C . PHE A 1 78 ? -23.704 5.587 13.720 1.00 46.81 78 PHE A C 1
ATOM 577 O O . PHE A 1 78 ? -23.026 5.001 14.597 1.00 46.81 78 PHE A O 1
#

Radius of gyration: 14.37 Å; chains: 1; bounding box: 38×21×38 Å

Secondary structure (DSSP, 8-state):
--EEEEEEEEE-----TTS-HHHHHHHS-SEEEEEEEEEE-TTSEEEEEETTT--EEEEEE-BTTB------------